Protein AF-A0A661M180-F1 (afdb_monomer)

Foldseek 3Di:
DVVVVVVVVVVVVVVVVVVVVVVVVVVVVVVVVVVVVVVVVVVVVDDDDPDDFDFPDAPDDPPDDDDPPDDGTDTDDPVDDDDPDDD

pLDDT: mean 79.14, std 14.71, range [41.41, 97.94]

Solvent-accessible surface area (backbone atoms only — not comparable to full-atom values): 5574 Å² total; per-residue (Å²): 117,68,69,65,52,52,55,52,53,52,53,51,50,52,50,52,51,52,50,50,51,53,51,52,52,52,52,50,53,53,52,51,52,53,49,54,52,51,51,53,56,57,49,69,74,57,87,70,78,95,63,85,57,48,78,76,45,70,71,64,60,97,88,64,88,82,60,94,90,64,80,48,68,44,69,44,53,79,90,66,77,84,81,83,78,83,126

Mean predicted aligned error: 12.91 Å

Radius of gyration: 29.54 Å; Cα contacts (8 Å, |Δi|>4): 32; chains: 1; bounding box: 62×35×83 Å

Sequence (87 aa):
MAALRQAKDDLRKIEITRRGVKVAEARLGAAQAALHVAEIYLEYTRLRAPFRGIVTSRNIEPGEVVTPGREVISIADLSVVELNRSS

Secondary structure (DSSP, 8-state):
-HHHHHHHHHHHHHHHHHHHHHHHHHHHHHHHHHHHHHHHHHHHTS---SSS-EEEEE---TTPPPPTT---EEEE-SS--------

Nearest PDB structures (foldseek):
  2jku-assembly1_A-2  TM=9.378E-01  e=6.004E-02  Homo sapiens
  2k7v-assembly1_B  TM=6.920E-01  e=4.310E-01  Escherichia coli K-12

Structure (mmCIF, N/CA/C/O backbone):
data_AF-A0A661M180-F1
#
_entry.id   AF-A0A661M180-F1
#
loop_
_atom_site.group_PDB
_atom_site.id
_atom_site.type_symbol
_atom_site.label_atom_id
_atom_site.label_alt_id
_atom_site.label_comp_id
_atom_site.label_asym_id
_atom_site.label_entity_id
_atom_site.label_seq_id
_atom_site.pdbx_PDB_ins_code
_atom_site.Cartn_x
_atom_site.Cartn_y
_atom_site.Cartn_z
_atom_site.occupancy
_atom_site.B_iso_o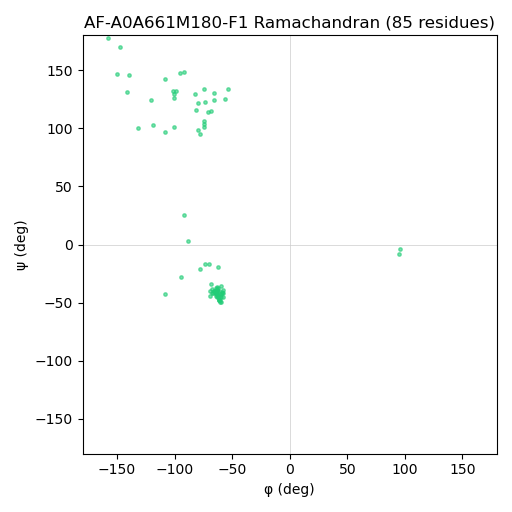r_equiv
_atom_site.auth_seq_id
_atom_site.auth_comp_id
_atom_site.auth_asym_id
_atom_site.auth_atom_id
_atom_site.pdbx_PDB_model_num
ATOM 1 N N . MET A 1 1 ? 33.476 -1.732 -43.151 1.00 65.38 1 MET A N 1
ATOM 2 C CA . MET A 1 1 ? 33.681 -1.397 -41.718 1.00 65.38 1 MET A CA 1
ATOM 3 C C . MET A 1 1 ? 32.609 -0.452 -41.148 1.00 65.38 1 MET A C 1
ATOM 5 O O . MET A 1 1 ? 32.238 -0.644 -39.998 1.00 65.38 1 MET A O 1
ATOM 9 N N . ALA A 1 2 ? 32.069 0.518 -41.905 1.00 77.88 2 ALA A N 1
ATOM 10 C CA . ALA A 1 2 ? 31.081 1.489 -41.394 1.00 77.88 2 ALA A CA 1
ATOM 11 C C . ALA A 1 2 ? 29.736 0.875 -40.933 1.00 77.88 2 ALA A C 1
ATOM 13 O O . ALA A 1 2 ? 29.283 1.171 -39.831 1.00 77.88 2 ALA A O 1
ATOM 14 N N . ALA A 1 3 ? 29.151 -0.048 -41.707 1.00 84.88 3 ALA A N 1
ATOM 15 C CA . ALA A 1 3 ? 27.852 -0.659 -41.384 1.00 84.88 3 ALA A CA 1
ATOM 16 C C . ALA A 1 3 ? 27.849 -1.459 -40.062 1.00 84.88 3 ALA A C 1
ATOM 18 O O . ALA A 1 3 ? 26.896 -1.397 -39.291 1.00 84.88 3 ALA A O 1
ATOM 19 N N . LEU A 1 4 ? 28.946 -2.163 -39.754 1.00 83.44 4 LEU A N 1
ATOM 20 C CA . LEU A 1 4 ? 29.084 -2.930 -38.509 1.00 83.44 4 LEU A CA 1
ATOM 21 C C . LEU A 1 4 ? 29.164 -2.023 -37.272 1.00 83.44 4 LEU A C 1
ATOM 23 O O . LEU A 1 4 ? 28.695 -2.399 -36.201 1.00 83.44 4 LEU A O 1
ATOM 27 N N . ARG A 1 5 ? 29.774 -0.839 -37.403 1.00 86.31 5 ARG A N 1
ATOM 28 C CA . ARG A 1 5 ? 29.880 0.131 -36.306 1.00 86.31 5 ARG A CA 1
ATOM 29 C C 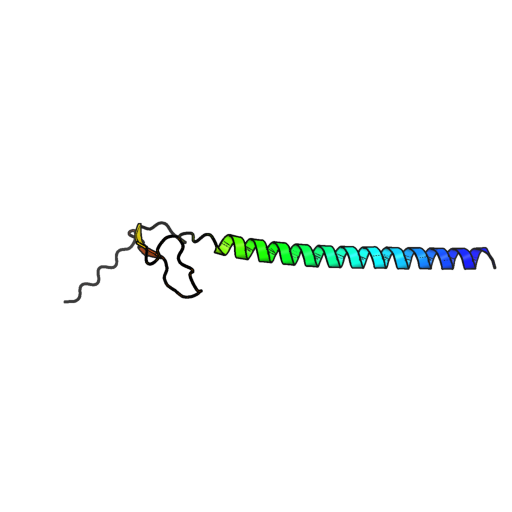. ARG A 1 5 ? 28.514 0.731 -35.981 1.00 86.31 5 ARG A C 1
ATOM 31 O O . ARG A 1 5 ? 28.1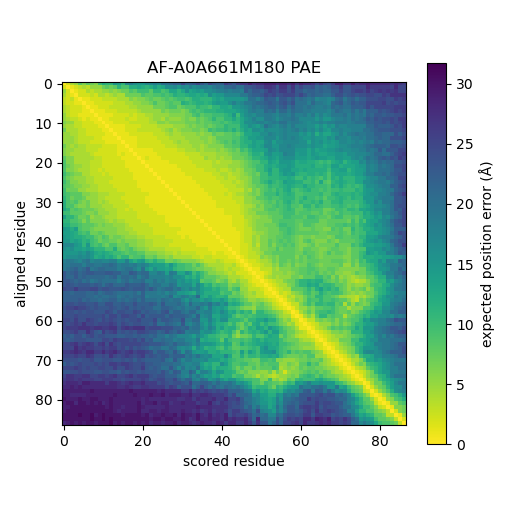29 0.746 -34.821 1.00 86.31 5 ARG A O 1
ATOM 38 N N . GLN A 1 6 ? 27.759 1.099 -37.012 1.00 89.25 6 GLN A N 1
ATOM 39 C CA . GLN A 1 6 ? 26.411 1.639 -36.865 1.00 89.25 6 GLN A CA 1
ATOM 40 C C . GLN A 1 6 ? 25.446 0.626 -36.228 1.00 89.25 6 GLN A C 1
ATOM 42 O O . GLN A 1 6 ? 24.783 0.952 -35.250 1.00 89.25 6 GLN A O 1
ATOM 47 N N . ALA A 1 7 ? 25.467 -0.637 -36.672 1.00 86.56 7 ALA A N 1
ATOM 48 C CA . ALA A 1 7 ? 24.658 -1.697 -36.062 1.00 86.56 7 ALA A CA 1
ATOM 49 C C . ALA A 1 7 ? 24.983 -1.925 -34.570 1.00 86.56 7 ALA A C 1
ATOM 51 O O . ALA A 1 7 ? 24.091 -2.203 -33.767 1.00 86.56 7 ALA A O 1
ATOM 52 N N . LYS A 1 8 ? 26.258 -1.786 -34.175 1.00 89.44 8 LYS A N 1
ATOM 53 C CA . LYS A 1 8 ? 26.675 -1.868 -32.765 1.00 89.44 8 LYS A CA 1
ATOM 54 C C . LYS A 1 8 ? 26.181 -0.676 -31.945 1.00 89.44 8 LYS A C 1
ATOM 56 O O . LYS A 1 8 ? 25.758 -0.867 -30.805 1.00 89.44 8 LYS A O 1
ATOM 61 N N . ASP A 1 9 ? 26.222 0.527 -32.507 1.00 90.25 9 ASP A N 1
ATOM 62 C CA . ASP A 1 9 ? 25.758 1.741 -31.832 1.00 90.25 9 ASP A CA 1
ATOM 63 C C . ASP A 1 9 ? 24.232 1.724 -31.628 1.00 90.25 9 ASP A C 1
ATOM 65 O O . ASP A 1 9 ? 23.745 2.086 -30.553 1.00 90.25 9 ASP A O 1
ATOM 69 N N . ASP A 1 10 ? 23.480 1.216 -32.606 1.00 88.88 10 ASP A N 1
ATOM 70 C CA . ASP A 1 10 ? 22.027 1.049 -32.506 1.00 88.88 10 ASP A CA 1
ATOM 71 C C . ASP A 1 10 ? 21.639 -0.013 -31.469 1.00 88.88 10 ASP A C 1
ATOM 73 O O . ASP A 1 10 ? 20.751 0.221 -30.645 1.00 88.88 10 ASP A O 1
ATOM 77 N N . LEU A 1 11 ? 22.358 -1.141 -31.418 1.00 90.25 11 LEU A N 1
ATOM 78 C CA . LEU A 1 11 ? 22.164 -2.152 -30.373 1.00 90.25 11 LEU A CA 1
ATOM 79 C C . LEU A 1 11 ? 22.383 -1.559 -28.974 1.00 90.25 11 LEU A C 1
ATOM 81 O O . LEU A 1 11 ? 21.606 -1.820 -28.052 1.00 90.25 11 LEU A O 1
ATOM 85 N N . ARG A 1 12 ? 23.407 -0.713 -28.824 1.00 91.75 12 ARG A N 1
ATOM 86 C CA . ARG A 1 12 ? 23.720 -0.044 -27.558 1.00 91.75 12 ARG A CA 1
ATOM 87 C C . ARG A 1 12 ? 22.613 0.921 -27.138 1.00 91.75 12 ARG A C 1
ATOM 89 O O . ARG A 1 12 ? 22.252 0.955 -25.963 1.00 91.75 12 ARG A O 1
ATOM 96 N N . LYS A 1 13 ? 22.034 1.669 -28.085 1.00 90.25 13 LYS A N 1
ATOM 97 C CA . LYS A 1 13 ? 20.868 2.531 -27.826 1.00 90.25 13 LYS A CA 1
ATOM 98 C C . LYS A 1 13 ? 19.660 1.720 -27.369 1.00 90.25 13 LYS A C 1
ATOM 100 O O . LYS A 1 13 ? 19.065 2.064 -26.353 1.00 90.25 13 LYS A O 1
ATOM 105 N N . ILE A 1 14 ? 19.340 0.623 -28.060 1.00 93.12 14 ILE A N 1
ATOM 106 C CA . ILE A 1 14 ? 18.228 -0.269 -27.693 1.00 93.12 14 ILE A CA 1
ATOM 107 C C . ILE A 1 14 ? 18.419 -0.816 -26.276 1.00 93.12 14 ILE A C 1
ATOM 109 O O . ILE A 1 14 ? 17.471 -0.859 -25.492 1.00 93.12 14 ILE A O 1
ATOM 113 N N . GLU A 1 15 ? 19.644 -1.203 -25.922 1.00 93.75 15 GLU A N 1
ATOM 114 C CA . GLU A 1 15 ? 19.951 -1.698 -24.585 1.00 93.75 15 GLU A CA 1
ATOM 115 C C . GLU A 1 15 ? 19.736 -0.622 -23.509 1.00 93.75 15 GLU A C 1
ATOM 117 O O . GLU A 1 15 ? 19.107 -0.896 -22.485 1.00 93.75 15 GLU A O 1
ATOM 122 N N . ILE A 1 16 ? 20.193 0.611 -23.752 1.00 93.00 16 ILE A N 1
ATOM 123 C CA . ILE A 1 16 ? 19.981 1.749 -22.845 1.00 93.00 16 ILE A CA 1
ATOM 124 C C . ILE A 1 16 ? 18.485 2.034 -22.680 1.00 93.00 16 ILE A C 1
ATOM 126 O O . ILE A 1 16 ? 18.004 2.138 -21.551 1.00 93.00 16 ILE A O 1
ATOM 130 N N . THR A 1 17 ? 17.728 2.093 -23.778 1.00 92.31 17 THR A N 1
ATOM 131 C CA . THR A 1 17 ? 16.275 2.304 -23.741 1.00 92.31 17 THR A CA 1
ATOM 132 C C . THR A 1 17 ? 15.575 1.193 -22.963 1.00 92.31 17 THR A C 1
ATOM 134 O O . THR A 1 17 ? 14.753 1.476 -22.094 1.00 92.31 17 THR A O 1
ATOM 137 N N . ARG A 1 18 ? 15.936 -0.075 -23.199 1.00 93.94 18 ARG A N 1
ATOM 138 C CA . ARG A 1 18 ? 15.356 -1.223 -22.487 1.00 93.94 18 ARG A CA 1
ATOM 139 C C . ARG A 1 18 ? 15.662 -1.181 -20.989 1.00 93.94 18 ARG A C 1
ATOM 141 O O . ARG A 1 18 ? 14.795 -1.515 -20.185 1.00 93.94 18 ARG A O 1
ATOM 148 N N . ARG A 1 19 ? 16.866 -0.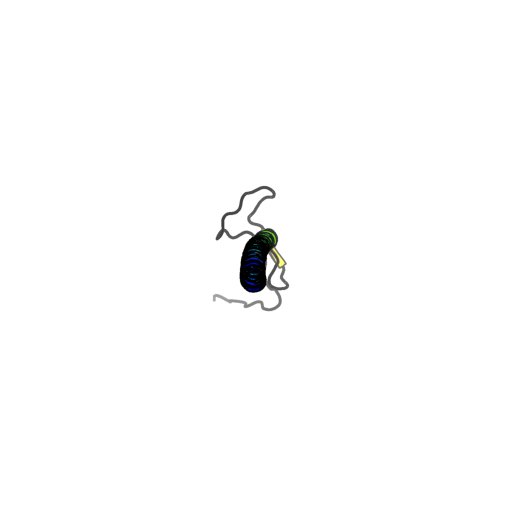756 -20.591 1.00 94.00 19 ARG A N 1
ATOM 149 C CA . ARG A 1 19 ? 17.196 -0.522 -19.174 1.00 94.00 19 ARG A CA 1
ATOM 150 C C . ARG A 1 19 ? 16.344 0.605 -18.586 1.00 94.00 19 ARG A C 1
ATOM 152 O O . ARG A 1 19 ? 15.848 0.451 -17.476 1.00 94.00 19 ARG A O 1
ATOM 159 N N . GLY A 1 20 ? 16.126 1.686 -19.336 1.00 93.88 20 GLY A N 1
ATOM 160 C CA . GLY A 1 20 ? 15.242 2.785 -18.938 1.00 93.88 20 GLY A CA 1
ATOM 161 C C . GLY A 1 20 ? 13.808 2.325 -18.665 1.00 93.88 20 GLY A C 1
ATOM 162 O O . GLY A 1 20 ? 13.254 2.656 -17.619 1.00 93.88 20 GLY A O 1
ATOM 163 N N . VAL A 1 21 ? 13.246 1.492 -19.547 1.00 96.31 21 VAL A N 1
ATOM 164 C CA . VAL A 1 21 ? 11.915 0.886 -19.358 1.00 96.31 21 VAL A CA 1
ATOM 165 C C . VAL A 1 21 ? 11.872 0.041 -18.085 1.00 96.31 21 VAL A C 1
ATOM 167 O O . VAL A 1 21 ? 11.014 0.272 -17.242 1.00 96.31 21 VAL A O 1
ATOM 170 N N . LYS A 1 22 ? 12.849 -0.853 -17.876 1.00 96.62 22 LYS A N 1
ATOM 171 C CA . LYS A 1 22 ? 12.911 -1.683 -16.659 1.00 96.62 22 LYS A CA 1
ATOM 172 C C . LYS A 1 22 ? 12.969 -0.857 -15.371 1.00 96.62 22 LYS A C 1
ATOM 174 O O . LYS A 1 22 ? 12.354 -1.217 -14.373 1.00 96.62 22 LYS A O 1
ATOM 179 N N . VAL A 1 23 ? 13.709 0.254 -15.374 1.00 96.81 23 VAL A N 1
ATOM 180 C CA . VAL A 1 23 ? 13.765 1.166 -14.220 1.00 96.81 23 VAL A CA 1
ATOM 181 C C . VAL A 1 23 ? 12.413 1.844 -13.992 1.00 96.81 23 VAL A C 1
ATOM 183 O O . VAL A 1 23 ? 11.986 1.974 -12.846 1.00 96.81 23 VAL A O 1
ATOM 186 N N . ALA A 1 24 ? 11.732 2.269 -15.057 1.00 95.62 24 ALA A N 1
ATOM 187 C CA . ALA A 1 24 ? 10.405 2.868 -14.957 1.00 95.62 24 ALA A CA 1
ATOM 188 C C . ALA A 1 24 ? 9.362 1.867 -14.426 1.00 95.62 24 ALA A C 1
ATOM 190 O O . ALA A 1 24 ? 8.599 2.213 -13.528 1.00 95.62 24 ALA A O 1
ATOM 191 N N . GLU A 1 25 ? 9.384 0.622 -14.904 1.00 97.69 25 GLU A N 1
ATOM 192 C CA . GLU A 1 25 ? 8.529 -0.468 -14.412 1.00 97.69 25 GLU A CA 1
ATOM 193 C C . GLU A 1 25 ? 8.776 -0.756 -12.926 1.00 97.69 25 GLU A C 1
ATOM 195 O O . GLU A 1 25 ? 7.830 -0.853 -12.147 1.00 97.69 25 GLU A O 1
ATOM 200 N N . ALA A 1 26 ? 10.042 -0.813 -12.501 1.00 97.31 26 ALA A N 1
ATOM 201 C CA . ALA A 1 26 ? 10.384 -1.005 -11.093 1.00 97.31 26 ALA A CA 1
ATOM 202 C C . ALA A 1 26 ? 9.863 0.142 -10.207 1.00 97.31 26 ALA A C 1
ATOM 204 O O . ALA A 1 26 ? 9.345 -0.097 -9.116 1.00 97.31 26 ALA A O 1
ATOM 205 N N . ARG A 1 27 ? 9.956 1.392 -10.682 1.00 97.00 27 ARG A N 1
ATOM 206 C CA . ARG A 1 27 ? 9.405 2.561 -9.976 1.00 97.00 27 ARG A CA 1
ATOM 207 C C . ARG A 1 27 ? 7.883 2.514 -9.892 1.00 97.00 27 ARG A C 1
ATOM 209 O O . ARG A 1 27 ? 7.337 2.848 -8.845 1.00 97.00 27 ARG A O 1
ATOM 216 N N . LEU A 1 28 ? 7.215 2.085 -10.962 1.00 97.94 28 LEU A N 1
ATOM 217 C CA . LEU A 1 28 ? 5.767 1.893 -10.968 1.00 97.94 28 LEU A CA 1
ATOM 218 C C . LEU A 1 28 ? 5.352 0.838 -9.938 1.00 97.94 28 LEU A C 1
ATOM 220 O O . LEU A 1 28 ? 4.476 1.112 -9.123 1.00 97.94 28 LEU A O 1
ATOM 224 N N . GLY A 1 29 ? 6.021 -0.318 -9.917 1.00 97.88 29 GLY A N 1
ATOM 225 C CA . GLY A 1 29 ? 5.745 -1.372 -8.938 1.00 97.88 29 GLY A CA 1
ATOM 226 C C . GLY A 1 29 ? 5.938 -0.901 -7.492 1.00 97.88 29 GLY A C 1
ATOM 227 O O . GLY A 1 29 ? 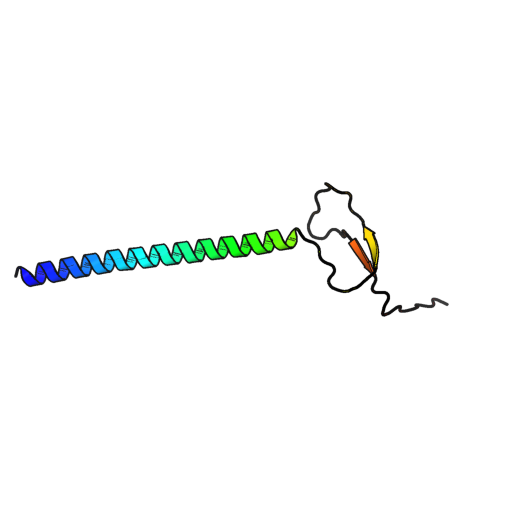5.091 -1.153 -6.639 1.00 97.88 29 GLY A O 1
ATOM 228 N N . ALA A 1 30 ? 7.004 -0.142 -7.218 1.00 97.25 30 ALA A N 1
ATOM 229 C CA . ALA A 1 30 ? 7.232 0.442 -5.896 1.00 97.25 30 ALA A CA 1
ATOM 230 C C . ALA A 1 30 ? 6.132 1.445 -5.498 1.00 97.25 30 ALA A C 1
ATOM 232 O O . ALA A 1 30 ? 5.654 1.422 -4.364 1.00 97.25 30 ALA A O 1
ATOM 233 N N . ALA A 1 31 ? 5.701 2.301 -6.429 1.00 97.00 31 ALA A N 1
ATOM 234 C CA . ALA A 1 31 ? 4.626 3.260 -6.185 1.00 97.00 31 ALA A CA 1
ATOM 235 C C . ALA A 1 31 ? 3.273 2.568 -5.944 1.00 97.00 31 ALA A C 1
ATOM 237 O O . ALA A 1 31 ? 2.532 2.967 -5.050 1.00 97.00 31 ALA A O 1
ATOM 238 N N . GLN A 1 32 ? 2.972 1.504 -6.692 1.00 97.94 32 GLN A N 1
ATOM 239 C CA . GLN A 1 32 ? 1.767 0.693 -6.498 1.00 97.94 32 GLN A CA 1
ATOM 240 C C . GLN A 1 32 ? 1.762 -0.004 -5.134 1.00 97.94 32 GLN A C 1
ATOM 242 O O . GLN A 1 32 ? 0.741 -0.002 -4.453 1.00 97.94 32 GLN A O 1
ATOM 247 N N . ALA A 1 33 ? 2.902 -0.545 -4.697 1.00 96.62 33 ALA A N 1
ATOM 248 C CA . ALA A 1 33 ? 3.023 -1.135 -3.366 1.00 96.62 33 ALA A CA 1
ATOM 249 C C . ALA A 1 33 ? 2.798 -0.093 -2.256 1.00 96.62 33 ALA A C 1
ATOM 251 O O . ALA A 1 33 ? 2.073 -0.357 -1.299 1.00 96.62 33 ALA A O 1
ATOM 252 N N . ALA A 1 34 ? 3.369 1.107 -2.401 1.00 96.06 34 ALA A N 1
ATOM 253 C CA . ALA A 1 34 ? 3.154 2.199 -1.454 1.00 96.06 34 ALA A CA 1
ATOM 254 C C . ALA A 1 34 ? 1.681 2.643 -1.403 1.00 96.06 34 ALA A C 1
ATOM 256 O O . ALA A 1 34 ? 1.153 2.874 -0.315 1.00 96.06 34 ALA A O 1
ATOM 257 N N . LEU A 1 35 ? 1.011 2.711 -2.560 1.00 96.44 35 LEU A N 1
ATOM 258 C CA . LEU A 1 35 ? -0.422 2.995 -2.642 1.00 96.44 35 LEU A CA 1
ATOM 259 C C . LEU A 1 35 ? -1.239 1.928 -1.908 1.00 96.44 35 LEU A C 1
ATOM 261 O O . LEU A 1 35 ? -2.051 2.273 -1.058 1.00 96.44 35 LEU A O 1
ATOM 265 N N . HIS A 1 36 ? -0.973 0.649 -2.172 1.00 94.50 36 HIS A N 1
ATOM 266 C CA . HIS A 1 36 ? -1.697 -0.451 -1.539 1.00 94.50 36 HIS A CA 1
ATOM 267 C C . HIS A 1 36 ? -1.570 -0.430 -0.008 1.00 94.50 36 HIS A C 1
ATOM 269 O O . HIS A 1 36 ? -2.549 -0.606 0.713 1.00 94.50 36 HIS A O 1
ATOM 275 N N . VAL A 1 37 ? -0.373 -0.144 0.511 1.00 93.56 37 VAL A N 1
ATOM 276 C CA . VAL A 1 37 ? -0.164 0.011 1.958 1.00 93.56 37 VAL A CA 1
ATOM 277 C C . VAL A 1 37 ? -0.942 1.211 2.513 1.00 93.56 37 VAL A C 1
ATOM 279 O O . VAL A 1 37 ? -1.548 1.109 3.579 1.00 93.56 37 VAL A O 1
ATOM 282 N N . ALA A 1 38 ? -0.962 2.341 1.802 1.00 92.12 38 ALA A N 1
ATOM 283 C CA . ALA A 1 38 ? -1.737 3.509 2.214 1.00 92.12 38 ALA A CA 1
ATOM 284 C C . ALA A 1 38 ? -3.253 3.232 2.222 1.00 92.12 38 ALA A C 1
ATOM 286 O O . ALA A 1 38 ? -3.948 3.693 3.126 1.00 92.12 38 ALA A O 1
ATOM 287 N N . GLU A 1 39 ? -3.760 2.450 1.265 1.00 92.75 39 GLU A N 1
ATOM 288 C CA . GLU A 1 39 ? -5.160 2.012 1.216 1.00 92.75 39 GLU A CA 1
ATOM 289 C C . GLU A 1 39 ? -5.529 1.136 2.421 1.00 92.75 39 GLU A C 1
ATOM 291 O O . GLU A 1 39 ? -6.567 1.368 3.040 1.00 92.75 39 GLU A O 1
ATOM 296 N N . ILE A 1 40 ? -4.657 0.199 2.816 1.00 86.88 40 ILE A N 1
ATOM 297 C CA . ILE A 1 40 ? -4.849 -0.629 4.020 1.00 86.88 40 ILE A CA 1
ATOM 298 C C . ILE A 1 40 ? -4.921 0.247 5.276 1.00 86.88 40 ILE A C 1
ATOM 300 O O . ILE A 1 40 ? -5.830 0.099 6.094 1.00 86.88 40 ILE A O 1
ATOM 304 N N . TYR A 1 41 ? -3.993 1.196 5.435 1.00 84.50 41 TYR A N 1
ATOM 305 C CA . TYR A 1 41 ? -4.027 2.104 6.584 1.00 84.50 41 TYR A CA 1
ATOM 306 C C . TYR A 1 41 ? -5.275 2.986 6.592 1.00 84.50 41 TYR A C 1
ATOM 308 O O . TYR A 1 41 ? -5.837 3.230 7.659 1.00 84.50 41 TYR A O 1
ATOM 316 N N . LEU A 1 42 ? -5.738 3.431 5.421 1.00 87.38 42 LEU A N 1
ATOM 317 C CA . LEU A 1 42 ? -6.997 4.156 5.303 1.00 87.38 42 LEU A CA 1
ATOM 318 C C . LEU A 1 42 ? -8.184 3.279 5.720 1.00 87.38 42 LEU A C 1
ATOM 320 O O . LEU A 1 42 ? -9.083 3.763 6.407 1.00 87.38 42 LEU A O 1
ATOM 324 N N . GLU A 1 43 ? -8.195 1.998 5.358 1.00 80.75 43 GLU A N 1
ATOM 325 C CA . GLU A 1 43 ? -9.240 1.065 5.778 1.00 80.75 43 GLU A CA 1
ATOM 326 C C . GLU A 1 43 ? -9.257 0.874 7.301 1.00 80.75 43 GLU A C 1
ATOM 328 O O . GLU A 1 43 ? -10.330 0.929 7.902 1.00 80.75 43 GLU A O 1
ATOM 333 N N . TYR A 1 44 ? -8.089 0.786 7.948 1.00 81.38 44 TYR A N 1
ATOM 334 C CA . TYR A 1 44 ? -7.986 0.706 9.412 1.00 81.38 44 TYR A CA 1
ATOM 335 C C . TYR A 1 44 ? -8.538 1.932 10.151 1.00 81.38 44 TYR A C 1
ATOM 337 O O . TYR A 1 44 ? -8.888 1.823 11.325 1.00 81.38 44 TYR A O 1
ATOM 345 N N . THR A 1 45 ? -8.694 3.084 9.487 1.00 79.06 45 THR A N 1
ATOM 346 C CA . THR A 1 45 ? -9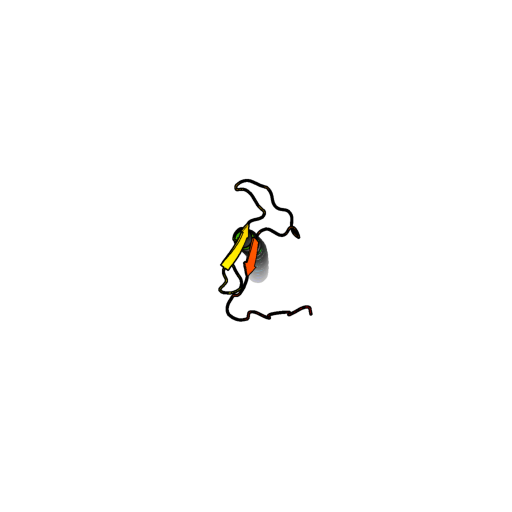.374 4.248 10.092 1.00 79.06 45 THR A CA 1
ATOM 347 C C . THR A 1 45 ? -10.880 4.037 10.266 1.00 79.06 45 THR A C 1
ATOM 349 O O . THR A 1 45 ? -11.532 4.767 11.014 1.00 79.06 45 THR A O 1
ATOM 352 N N . ARG A 1 46 ? -11.455 3.041 9.582 1.00 78.75 46 ARG A N 1
ATOM 353 C CA . ARG A 1 46 ? -12.879 2.708 9.633 1.00 78.75 46 ARG A CA 1
ATOM 354 C C . ARG A 1 46 ? -13.081 1.404 10.390 1.00 78.75 46 ARG A C 1
ATOM 356 O O . ARG A 1 46 ? -13.037 0.320 9.820 1.00 78.75 46 ARG A O 1
ATOM 363 N N . LEU A 1 47 ? -13.408 1.518 11.671 1.00 73.12 47 LEU A N 1
ATOM 364 C CA . LEU A 1 47 ? -13.823 0.373 12.478 1.00 73.12 47 LEU A CA 1
ATOM 365 C C . LEU A 1 47 ? -15.217 -0.093 12.036 1.00 73.12 47 LEU A C 1
ATOM 367 O O . LEU A 1 47 ? -16.204 0.628 12.187 1.00 73.12 47 LEU A O 1
ATOM 371 N N . ARG A 1 48 ? -15.299 -1.299 11.467 1.00 77.38 48 ARG A N 1
ATOM 372 C CA . ARG A 1 48 ? -16.558 -1.953 11.084 1.00 77.38 48 ARG A CA 1
ATOM 373 C C . ARG A 1 48 ? -16.841 -3.118 12.023 1.00 77.38 48 ARG A C 1
ATOM 375 O O . ARG A 1 48 ? -15.928 -3.839 12.411 1.00 77.38 48 ARG A O 1
ATOM 382 N N . ALA A 1 49 ? -18.113 -3.317 12.354 1.00 79.38 49 ALA A N 1
ATOM 383 C CA . ALA A 1 49 ? -18.538 -4.498 13.093 1.00 79.38 49 ALA A CA 1
ATOM 384 C C . ALA A 1 49 ? -18.331 -5.762 12.227 1.00 79.38 49 ALA A C 1
ATOM 386 O O . ALA A 1 49 ? -18.781 -5.765 11.077 1.00 79.38 49 ALA A O 1
ATOM 387 N N . PRO A 1 50 ? -17.685 -6.826 12.743 1.00 76.62 50 PRO A N 1
ATOM 388 C CA . PRO A 1 50 ? -17.457 -8.060 11.985 1.00 76.62 50 PRO A CA 1
ATOM 389 C C . PRO A 1 50 ? -18.729 -8.906 11.805 1.00 76.62 50 PRO A C 1
ATOM 391 O O . PRO A 1 50 ? -18.775 -9.775 10.939 1.00 76.62 50 PRO A O 1
ATOM 394 N N . PHE A 1 51 ? -19.770 -8.649 12.599 1.00 76.56 51 PHE A N 1
ATOM 395 C CA . PHE A 1 51 ? -21.070 -9.319 12.547 1.00 76.56 51 PHE A CA 1
ATOM 396 C C . PHE A 1 51 ? -22.193 -8.349 12.944 1.00 76.56 51 PHE A C 1
ATOM 398 O O . PHE A 1 51 ? -21.945 -7.235 13.415 1.00 76.56 51 PHE A O 1
ATOM 405 N N . ARG A 1 52 ? -23.451 -8.759 12.740 1.00 71.44 52 ARG A N 1
ATOM 406 C CA . ARG A 1 52 ? -24.614 -7.998 13.219 1.00 71.44 52 ARG A CA 1
ATOM 407 C C . ARG A 1 52 ? -24.735 -8.154 14.731 1.00 71.44 52 ARG A C 1
ATOM 409 O O . ARG A 1 52 ? -24.902 -9.264 15.210 1.00 71.44 52 ARG A O 1
ATOM 416 N N . GLY A 1 53 ? -24.720 -7.050 15.462 1.00 72.56 53 GLY A N 1
ATOM 417 C CA . GLY A 1 53 ? -24.891 -7.047 16.909 1.00 72.56 53 GLY A CA 1
ATOM 418 C C . GLY A 1 53 ? -25.356 -5.687 17.406 1.00 72.56 53 GLY A C 1
ATOM 419 O O . GLY A 1 53 ? -25.507 -4.745 16.623 1.00 72.56 53 GLY A O 1
ATOM 420 N N . ILE A 1 54 ? -25.590 -5.585 18.708 1.00 75.38 54 ILE 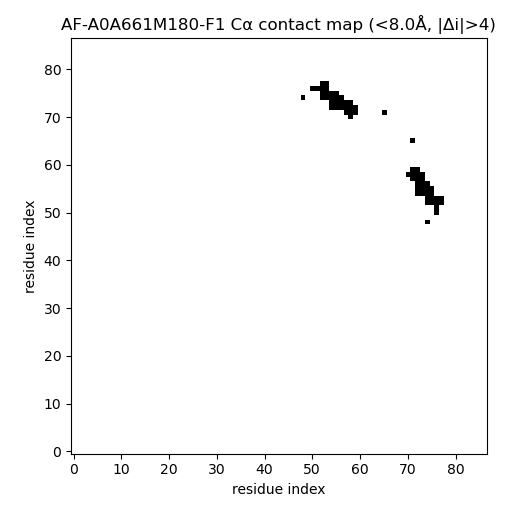A N 1
ATOM 421 C CA . ILE A 1 54 ? -25.905 -4.323 19.375 1.00 75.38 54 ILE A CA 1
ATOM 422 C C . ILE A 1 54 ? -24.631 -3.795 20.030 1.00 75.38 54 ILE A C 1
ATOM 424 O O . ILE A 1 54 ? -23.922 -4.534 20.712 1.00 75.38 54 ILE A O 1
ATOM 428 N N . VAL A 1 55 ? -24.333 -2.511 19.818 1.00 74.50 55 VAL A N 1
ATOM 429 C CA . VAL A 1 55 ? -23.253 -1.823 20.536 1.00 74.50 55 VAL A CA 1
ATOM 430 C C . VAL A 1 55 ? -23.669 -1.692 21.999 1.00 74.50 55 VAL A C 1
ATOM 432 O O . VAL A 1 55 ? -24.649 -1.013 22.298 1.00 74.50 55 VAL A O 1
ATOM 435 N N . THR A 1 56 ? -22.948 -2.354 22.900 1.00 74.44 56 THR A N 1
ATOM 436 C CA . THR A 1 56 ? -23.245 -2.359 24.341 1.00 74.44 56 THR A CA 1
ATOM 437 C C . THR A 1 56 ? -22.453 -1.304 25.100 1.00 74.44 56 THR A C 1
ATOM 439 O O . THR A 1 56 ? -22.941 -0.786 26.101 1.00 74.44 56 THR A O 1
ATOM 442 N N . SER A 1 57 ? -21.266 -0.940 24.608 1.00 71.81 57 SER A N 1
ATOM 443 C CA . SER A 1 57 ? -20.492 0.192 25.116 1.00 71.81 57 SER A CA 1
ATOM 444 C C . SER A 1 57 ? -19.636 0.823 24.019 1.00 71.81 57 SER A C 1
ATOM 446 O O . SER A 1 57 ? -19.126 0.132 23.133 1.00 71.81 57 SER A O 1
ATOM 448 N N . ARG A 1 58 ? -19.450 2.145 24.100 1.00 69.12 58 ARG A N 1
ATOM 449 C CA . ARG A 1 58 ? -18.479 2.909 23.308 1.00 69.12 58 ARG A CA 1
ATOM 450 C C . ARG A 1 58 ? -17.506 3.563 24.283 1.00 69.12 58 ARG A C 1
ATOM 452 O O . ARG A 1 58 ? -17.845 4.559 24.908 1.00 69.12 58 ARG A O 1
ATOM 459 N N . ASN A 1 59 ? -16.310 2.999 24.405 1.00 68.88 59 ASN A N 1
ATOM 460 C CA . ASN A 1 59 ? -15.309 3.383 25.406 1.00 68.88 59 ASN A CA 1
ATOM 461 C C . ASN A 1 59 ? -14.338 4.468 24.888 1.00 68.88 59 ASN A C 1
ATOM 463 O O . ASN A 1 59 ? -13.194 4.540 25.343 1.00 68.88 59 ASN A O 1
ATOM 467 N N . ILE A 1 60 ? -14.778 5.275 23.913 1.00 72.06 60 ILE A N 1
ATOM 468 C CA . ILE A 1 60 ? -14.026 6.401 23.344 1.00 72.06 60 ILE A CA 1
ATOM 469 C C . ILE A 1 60 ? -14.909 7.615 23.081 1.00 72.06 60 ILE A C 1
ATOM 471 O O . ILE A 1 60 ? -16.062 7.486 22.649 1.00 72.06 60 ILE A O 1
ATOM 475 N N . GLU A 1 61 ? -14.312 8.789 23.262 1.00 71.94 61 GLU A N 1
ATOM 476 C CA . GLU A 1 61 ? -14.914 10.070 22.905 1.00 71.94 61 GLU A CA 1
ATOM 477 C C . GLU A 1 61 ? -14.466 10.537 21.505 1.00 71.94 61 GLU A C 1
ATOM 479 O O . GLU A 1 61 ? -13.336 10.266 21.079 1.00 71.94 61 GLU A O 1
ATOM 484 N N . PRO A 1 62 ? -15.319 11.251 20.745 1.00 68.56 62 PRO A N 1
ATOM 485 C CA . PRO A 1 62 ? -14.919 11.844 19.472 1.00 68.56 62 PRO A CA 1
ATOM 486 C C . PRO A 1 62 ? -13.699 12.767 19.628 1.00 68.56 62 PRO A C 1
ATOM 488 O O . PRO A 1 62 ? -13.726 13.717 20.405 1.00 68.56 62 PRO A O 1
ATOM 491 N N . GLY A 1 63 ? -12.639 12.510 18.85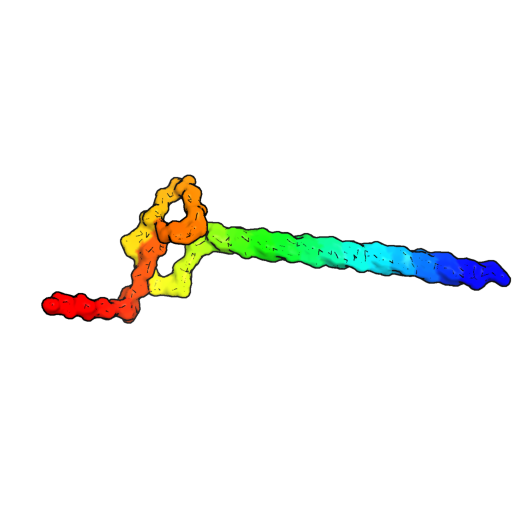5 1.00 70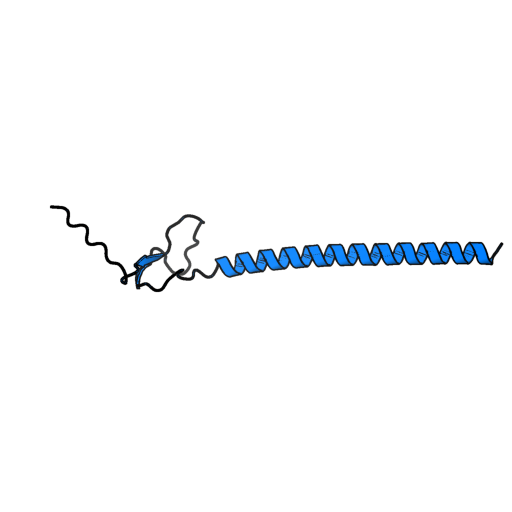.12 63 GLY A N 1
ATOM 492 C CA . GLY A 1 63 ? -11.390 13.285 18.890 1.00 70.12 63 GLY A CA 1
ATOM 493 C C . GLY A 1 63 ? -10.286 12.691 19.772 1.00 70.12 63 GLY A C 1
ATOM 494 O O . GLY A 1 63 ? -9.171 13.209 19.770 1.00 70.12 63 GLY A O 1
ATOM 495 N N . GLU A 1 64 ? -10.554 11.595 20.483 1.00 72.62 64 GLU A N 1
ATOM 496 C CA . GLU A 1 64 ? -9.541 10.875 21.255 1.00 72.62 64 GLU A CA 1
ATOM 497 C C . GLU A 1 64 ? -8.608 10.067 20.327 1.00 72.62 64 GLU A C 1
ATOM 499 O O . GLU A 1 64 ? -9.056 9.373 19.410 1.00 72.62 64 GLU A O 1
ATOM 504 N N . VAL A 1 65 ? -7.291 10.154 20.552 1.00 72.81 65 VAL A N 1
ATOM 505 C CA . VAL A 1 65 ? -6.296 9.357 19.816 1.00 72.81 65 VAL A CA 1
ATOM 506 C C . VAL A 1 65 ? -6.257 7.950 20.404 1.00 72.81 65 VAL A C 1
ATOM 508 O O . VAL A 1 65 ? -5.963 7.768 21.584 1.00 72.81 65 VAL A O 1
ATOM 511 N N . VAL A 1 66 ? -6.522 6.945 19.571 1.00 67.50 66 VAL A N 1
ATOM 512 C CA . VAL A 1 66 ? -6.553 5.537 19.986 1.00 67.50 66 VAL A CA 1
ATOM 513 C C . VAL A 1 66 ? -5.258 4.838 19.579 1.00 67.50 66 VAL A C 1
ATOM 515 O O . VAL A 1 66 ? -4.822 4.933 18.432 1.00 67.50 66 VAL A O 1
ATOM 518 N N . THR A 1 67 ? -4.649 4.108 20.513 1.00 73.44 67 THR A N 1
ATOM 519 C CA . THR A 1 67 ? -3.502 3.231 20.254 1.00 73.44 67 THR A CA 1
ATOM 520 C C . THR A 1 67 ? -3.957 1.799 19.935 1.00 73.44 67 THR A C 1
ATOM 522 O O . THR A 1 67 ? -4.970 1.341 20.476 1.00 73.44 67 THR A O 1
ATOM 525 N N . PRO A 1 68 ? -3.223 1.051 19.087 1.00 67.75 68 PRO A N 1
ATOM 526 C CA . PRO A 1 68 ? -3.513 -0.360 18.843 1.00 67.75 68 PRO A CA 1
ATOM 527 C C . PRO A 1 68 ? -3.577 -1.164 20.151 1.00 67.75 68 PRO A C 1
ATOM 529 O O . PRO A 1 68 ? -2.702 -1.030 21.005 1.00 67.75 68 PRO A O 1
ATOM 532 N N . GLY A 1 69 ? -4.607 -2.003 20.300 1.00 65.00 69 GLY A N 1
ATOM 533 C CA . GLY A 1 69 ? -4.809 -2.866 21.472 1.00 65.00 69 GLY A CA 1
ATOM 534 C C . GLY A 1 69 ? -5.732 -2.305 22.561 1.00 65.00 69 GLY A C 1
ATOM 535 O O . GLY A 1 69 ? -6.093 -3.049 23.470 1.00 65.00 69 GLY A O 1
ATOM 536 N N . ARG A 1 70 ? -6.163 -1.039 22.477 1.00 65.31 70 ARG A N 1
ATOM 537 C CA . ARG A 1 70 ? -7.192 -0.490 23.375 1.00 65.31 70 ARG A CA 1
ATOM 538 C C . ARG A 1 70 ? -8.592 -0.861 22.881 1.00 65.31 70 ARG A C 1
ATOM 540 O O . ARG A 1 70 ? -8.924 -0.630 21.720 1.00 65.31 70 ARG A O 1
ATOM 547 N N . GLU A 1 71 ? -9.421 -1.408 23.768 1.00 67.62 71 GLU A N 1
ATOM 548 C CA . GLU A 1 71 ? -10.828 -1.674 23.466 1.00 67.62 71 GLU A CA 1
ATOM 549 C C . GLU A 1 71 ? -11.583 -0.353 23.256 1.00 67.62 71 GLU A C 1
ATOM 551 O O . GLU A 1 71 ? -11.575 0.535 24.108 1.00 67.62 71 GLU A O 1
ATOM 556 N N . VAL A 1 72 ? -12.224 -0.229 22.096 1.00 69.12 72 VAL A N 1
ATOM 557 C CA . VAL A 1 72 ? -12.903 0.992 21.633 1.00 69.12 72 VAL A CA 1
ATOM 558 C C . VAL A 1 72 ? -14.421 0.847 21.663 1.00 69.12 72 VAL A C 1
ATOM 560 O O . VAL A 1 72 ? -15.130 1.765 22.074 1.00 69.12 72 VAL A O 1
ATOM 563 N N . ILE A 1 73 ? -14.931 -0.304 21.224 1.00 68.19 73 ILE A N 1
ATOM 564 C CA . ILE A 1 73 ? -16.361 -0.594 21.107 1.00 68.19 73 ILE A CA 1
ATOM 565 C C . ILE A 1 73 ? -16.581 -2.046 21.524 1.00 68.19 73 ILE A C 1
ATOM 567 O O . ILE A 1 73 ? -15.908 -2.935 21.003 1.00 68.19 73 ILE A O 1
ATOM 571 N N . SER A 1 74 ? -17.559 -2.279 22.394 1.00 70.94 74 SER A N 1
ATOM 572 C CA . SER A 1 74 ? -18.039 -3.620 22.730 1.00 70.94 74 SER A CA 1
ATOM 573 C C . SER A 1 74 ? -19.330 -3.883 21.948 1.00 70.94 74 SER A C 1
ATOM 575 O O . SER A 1 74 ? -20.268 -3.079 21.984 1.00 70.94 74 SER A O 1
ATOM 577 N N . ILE A 1 75 ? -19.374 -4.989 21.201 1.00 60.59 75 ILE A N 1
ATOM 578 C CA . ILE A 1 75 ? -20.532 -5.397 20.392 1.00 60.59 75 ILE A CA 1
ATOM 579 C C . ILE A 1 75 ? -20.994 -6.764 20.886 1.00 60.59 75 ILE A C 1
ATOM 581 O O . ILE A 1 75 ? -20.209 -7.708 20.899 1.00 60.59 75 ILE A O 1
ATOM 585 N N . ALA A 1 76 ? -22.265 -6.869 21.268 1.00 67.31 76 ALA A N 1
ATOM 586 C CA . ALA A 1 76 ? -22.886 -8.135 21.635 1.00 67.31 76 ALA A CA 1
ATOM 587 C C . ALA A 1 76 ? -23.725 -8.671 20.473 1.00 67.31 76 ALA A C 1
ATOM 589 O O . ALA A 1 76 ? -24.564 -7.958 19.913 1.00 67.31 76 ALA A O 1
ATOM 590 N N . ASP A 1 77 ? -23.513 -9.937 20.126 1.00 58.62 77 ASP A N 1
ATOM 591 C CA . ASP A 1 77 ? -24.437 -10.685 19.281 1.00 58.62 77 ASP A CA 1
ATOM 592 C C . ASP A 1 77 ? -25.584 -11.203 20.159 1.00 58.62 77 ASP A C 1
ATOM 594 O O . ASP A 1 77 ? -25.365 -11.991 21.075 1.00 58.62 77 ASP A O 1
ATOM 598 N N . LEU A 1 78 ? -26.809 -10.736 19.914 1.00 59.91 78 LEU A N 1
ATOM 599 C CA . LEU A 1 78 ? -27.992 -11.190 20.656 1.00 59.91 78 LEU A CA 1
ATOM 600 C C . LEU A 1 78 ? -28.658 -12.425 20.030 1.00 59.91 78 LEU A C 1
ATOM 602 O O . LEU A 1 78 ? -29.704 -12.855 20.513 1.00 59.91 78 LEU A O 1
ATOM 606 N N . SER A 1 79 ? -28.093 -12.996 18.962 1.00 58.34 79 SER A N 1
ATOM 607 C CA . SER A 1 79 ? -28.618 -14.221 18.347 1.00 58.34 79 SER A CA 1
ATOM 608 C C . SER A 1 79 ? -28.256 -15.493 19.125 1.00 58.34 79 SER A C 1
ATOM 610 O O . SER A 1 79 ? -28.982 -16.482 19.031 1.00 58.34 79 SER A O 1
ATOM 612 N N . VAL A 1 80 ? -27.206 -15.455 19.956 1.00 54.69 80 VAL A N 1
ATOM 613 C CA . VAL A 1 80 ? -26.813 -16.540 20.867 1.00 54.69 80 VAL A CA 1
ATOM 614 C C . VAL A 1 80 ? -26.562 -15.955 22.256 1.00 54.69 80 VAL A C 1
ATOM 616 O O . VAL A 1 80 ? -25.517 -15.373 22.525 1.00 54.69 80 VAL A O 1
ATOM 619 N N . VAL A 1 81 ? -27.539 -16.101 23.152 1.00 52.22 81 VAL A N 1
ATOM 620 C CA . VAL A 1 81 ? -27.401 -15.720 24.564 1.00 52.22 81 VAL A CA 1
ATOM 621 C C . VAL A 1 81 ? -27.121 -16.986 25.371 1.00 52.22 81 VAL A C 1
ATOM 623 O O . VAL A 1 81 ? -28.040 -17.749 25.669 1.00 52.22 81 VAL A O 1
ATOM 626 N N . GLU A 1 82 ? -25.859 -17.227 25.732 1.00 52.19 82 GLU A N 1
ATOM 627 C CA . GLU A 1 82 ? -25.529 -18.233 26.746 1.00 52.19 82 GLU A CA 1
ATOM 628 C C . GLU A 1 82 ? -25.901 -17.691 28.132 1.00 52.19 82 GLU A C 1
ATOM 630 O O . GLU A 1 82 ? -25.249 -16.812 28.694 1.00 52.19 82 GLU A O 1
ATOM 635 N N . LEU A 1 83 ? -26.990 -18.215 28.693 1.00 50.09 83 LEU A N 1
ATOM 636 C CA . LEU A 1 83 ? -27.371 -17.966 30.079 1.00 50.09 83 LEU A CA 1
ATOM 637 C C . LEU A 1 83 ? -26.507 -18.836 31.000 1.00 50.09 83 LEU A C 1
ATOM 639 O O . LEU A 1 83 ? -26.852 -19.986 31.272 1.00 50.09 83 LEU A O 1
ATOM 643 N N . ASN A 1 84 ? -25.412 -18.283 31.524 1.00 50.88 84 ASN A N 1
ATOM 644 C CA . ASN A 1 84 ? -24.729 -18.890 32.664 1.00 50.88 84 ASN A CA 1
ATOM 645 C C . ASN A 1 84 ? -25.554 -18.634 33.935 1.00 50.88 84 ASN A C 1
ATOM 647 O O . ASN A 1 84 ? -25.535 -17.541 34.504 1.00 50.88 84 ASN A O 1
ATOM 651 N N . ARG A 1 85 ? -26.310 -19.646 34.368 1.00 41.41 85 ARG A N 1
ATOM 652 C CA . ARG A 1 85 ? -26.877 -19.689 35.716 1.00 41.41 85 ARG A CA 1
ATOM 653 C C . ARG A 1 85 ? -25.780 -20.146 36.676 1.00 41.41 85 ARG A C 1
ATOM 655 O O . ARG A 1 85 ? -25.557 -21.344 36.814 1.00 41.41 85 ARG A O 1
ATOM 662 N N . SER A 1 86 ? -25.138 -19.207 37.367 1.00 49.28 86 SER A N 1
ATOM 663 C CA . SER A 1 86 ? -24.425 -19.535 38.603 1.00 49.28 86 SER A CA 1
ATOM 664 C C . SER A 1 86 ? -25.466 -19.763 39.703 1.00 49.28 86 SER A C 1
ATOM 666 O O . SER A 1 86 ? -26.101 -18.808 40.158 1.00 49.28 86 SER A O 1
ATOM 668 N N . SER A 1 87 ? -25.703 -21.030 40.050 1.00 50.66 87 SER A N 1
ATOM 669 C CA . SER A 1 87 ? -26.342 -21.424 41.315 1.00 50.66 87 SER A CA 1
ATOM 670 C C . SER A 1 87 ? -25.372 -21.304 42.481 1.00 50.66 87 SER A C 1
ATOM 672 O O . SER A 1 87 ? -24.155 -21.470 42.244 1.00 50.66 87 SER A O 1
#